Protein AF-A0AAW9BSS4-F1 (afdb_monomer)

Radius of gyration: 16.81 Å; Cα contacts (8 Å, |Δi|>4): 140; chains: 1; bounding box: 45×42×45 Å

pLDDT: mean 94.97, std 5.16, range [61.97, 98.69]

Secondary structure (DSSP, 8-state):
--SSPPPPHHHHHPPPP----HHHHHHHHHHHHHHHHHHHTT--SEEETTEEE-HHHHHHHHHHHHHHHHTTPBPTTSPBP-HHHHHHHHHHHHHHHHHHH-HHHHHHTTHHHHHHHHHHHHS-SS--S-THHHHGGG--

Structure (mmCIF, N/CA/C/O backbone):
data_AF-A0AAW9BSS4-F1
#
_entry.id   AF-A0AAW9BSS4-F1
#
loop_
_atom_site.group_PDB
_atom_site.id
_atom_site.type_symbol
_atom_site.label_atom_id
_atom_site.label_alt_id
_atom_site.label_comp_id
_atom_site.label_asym_id
_atom_site.label_entity_id
_atom_site.label_seq_id
_atom_site.pdbx_PDB_ins_code
_atom_site.Cartn_x
_atom_site.Cartn_y
_atom_site.Cartn_z
_atom_site.occupancy
_atom_site.B_iso_or_equiv
_atom_site.auth_seq_id
_atom_site.auth_comp_id
_atom_site.auth_asym_id
_atom_site.auth_atom_id
_atom_site.pdbx_PDB_model_num
ATOM 1 N N . ARG A 1 1 ? 31.415 5.994 -14.566 1.00 61.97 1 ARG A N 1
ATOM 2 C CA . ARG A 1 1 ? 30.460 6.829 -15.336 1.00 61.97 1 ARG A CA 1
ATOM 3 C C . ARG A 1 1 ? 30.788 6.886 -16.825 1.00 61.97 1 ARG A C 1
ATOM 5 O O . ARG A 1 1 ? 29.878 6.642 -17.591 1.00 61.97 1 ARG A O 1
ATOM 12 N N . SER A 1 2 ? 32.011 7.203 -17.277 1.00 74.69 2 SER A N 1
ATOM 13 C CA . SER A 1 2 ? 32.361 7.135 -18.718 1.00 74.69 2 SER A CA 1
ATOM 14 C C . SER A 1 2 ? 32.861 5.762 -19.190 1.00 74.69 2 SER A C 1
ATOM 16 O O . SER A 1 2 ? 33.030 5.566 -20.387 1.00 74.69 2 SER A O 1
ATOM 18 N N . GLU A 1 3 ? 33.116 4.835 -18.264 1.00 88.75 3 GLU A N 1
ATOM 19 C CA . GLU A 1 3 ? 33.569 3.462 -18.546 1.00 88.75 3 GLU A CA 1
ATOM 20 C C . GLU A 1 3 ? 3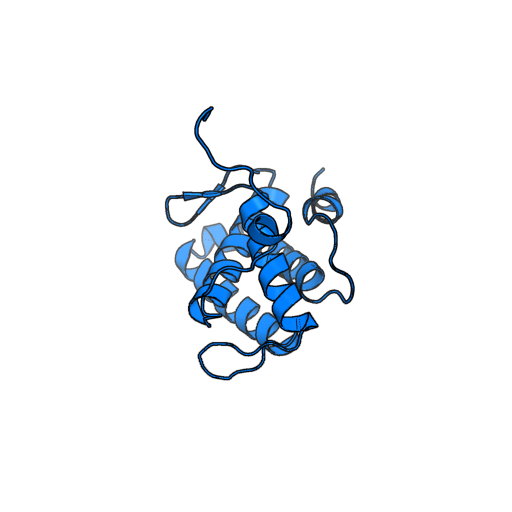2.456 2.418 -18.361 1.00 88.75 3 GLU A C 1
ATOM 22 O O . GLU A 1 3 ? 32.693 1.223 -18.521 1.00 88.75 3 GLU A O 1
ATOM 27 N N . ASP A 1 4 ? 31.245 2.854 -18.011 1.00 90.69 4 ASP A N 1
ATOM 28 C CA . ASP A 1 4 ? 30.123 1.954 -17.773 1.00 90.69 4 ASP A CA 1
ATOM 29 C C . ASP A 1 4 ? 29.644 1.421 -19.138 1.00 90.69 4 ASP A C 1
ATOM 31 O O . ASP A 1 4 ? 29.545 2.176 -20.112 1.00 90.69 4 ASP A O 1
ATOM 35 N N . ALA A 1 5 ? 29.362 0.118 -19.225 1.00 92.62 5 ALA A N 1
ATOM 36 C CA . ALA A 1 5 ? 28.788 -0.464 -20.435 1.00 92.62 5 ALA A CA 1
ATOM 37 C C . ALA A 1 5 ? 27.423 0.191 -20.748 1.00 92.62 5 ALA A C 1
ATOM 39 O O . ALA A 1 5 ? 26.730 0.625 -19.822 1.00 92.62 5 ALA A O 1
ATOM 40 N N . PRO A 1 6 ? 27.013 0.286 -22.029 1.00 94.38 6 PRO A N 1
ATOM 41 C CA . PRO A 1 6 ? 25.703 0.823 -22.375 1.00 94.38 6 PRO A CA 1
ATOM 42 C C . PRO A 1 6 ? 24.589 0.016 -21.704 1.00 94.38 6 PRO A C 1
ATOM 44 O O . PRO A 1 6 ? 24.492 -1.186 -21.924 1.00 94.38 6 PRO A O 1
ATOM 47 N N . ILE A 1 7 ? 23.742 0.691 -20.928 1.00 96.00 7 ILE A N 1
ATOM 48 C CA . ILE A 1 7 ? 22.566 0.083 -20.301 1.00 96.00 7 ILE A CA 1
ATOM 49 C C . ILE A 1 7 ? 21.471 -0.083 -21.357 1.00 96.00 7 ILE A C 1
ATOM 51 O O . ILE A 1 7 ? 21.127 0.860 -22.077 1.00 96.00 7 ILE A O 1
ATOM 55 N N . THR A 1 8 ? 20.916 -1.284 -21.447 1.00 97.06 8 THR A N 1
ATOM 56 C CA . THR A 1 8 ? 19.876 -1.664 -22.401 1.00 97.06 8 THR A CA 1
ATOM 57 C C . THR A 1 8 ? 18.480 -1.582 -21.786 1.00 97.06 8 THR A C 1
ATOM 59 O O . THR A 1 8 ? 18.291 -1.669 -20.576 1.00 97.06 8 THR A O 1
ATOM 62 N N . ALA A 1 9 ? 17.456 -1.465 -22.636 1.00 98.00 9 ALA A N 1
ATOM 63 C CA . ALA A 1 9 ? 16.067 -1.523 -22.180 1.00 98.00 9 ALA A CA 1
ATOM 64 C C . ALA A 1 9 ? 15.714 -2.874 -21.531 1.00 98.00 9 ALA A C 1
ATOM 66 O O . ALA A 1 9 ? 14.861 -2.912 -20.653 1.00 98.00 9 ALA A O 1
ATOM 67 N N . ALA A 1 10 ? 16.363 -3.966 -21.949 1.00 97.69 10 ALA A N 1
ATOM 68 C CA . ALA A 1 10 ? 16.147 -5.285 -21.363 1.00 97.69 10 ALA A CA 1
ATOM 69 C C . ALA A 1 10 ? 16.603 -5.321 -19.897 1.00 97.69 10 ALA A C 1
ATOM 71 O O . ALA A 1 10 ? 15.830 -5.739 -19.046 1.00 97.69 10 ALA A O 1
ATOM 72 N N . GLU A 1 11 ? 17.794 -4.791 -19.603 1.00 96.75 11 GLU A N 1
ATOM 73 C CA . GLU A 1 11 ? 18.321 -4.704 -18.232 1.00 96.75 11 GLU A CA 1
ATOM 74 C C . GLU A 1 11 ? 17.458 -3.801 -17.337 1.00 96.75 11 GLU A C 1
ATOM 76 O O . GLU A 1 11 ? 17.285 -4.081 -16.158 1.00 96.75 11 GLU A O 1
ATOM 81 N N . LEU A 1 12 ? 16.874 -2.730 -17.889 1.00 97.50 12 LEU A N 1
ATOM 82 C CA . LEU A 1 12 ? 15.989 -1.828 -17.136 1.00 97.50 12 LEU A CA 1
ATOM 83 C C . LEU A 1 12 ? 14.598 -2.416 -16.848 1.00 97.50 12 LEU A C 1
ATOM 85 O O . LEU A 1 12 ? 13.912 -1.925 -15.954 1.00 97.50 12 LEU A O 1
ATOM 89 N N . LEU A 1 13 ? 14.155 -3.405 -17.631 1.00 97.94 13 LEU A N 1
ATOM 90 C CA . LEU A 1 13 ? 12.829 -4.027 -17.521 1.00 97.94 13 LEU A CA 1
ATOM 91 C C . LEU A 1 13 ? 12.864 -5.404 -16.849 1.00 97.94 13 LEU A C 1
ATOM 93 O O . LEU A 1 13 ? 11.804 -5.989 -16.616 1.00 97.94 13 LEU A O 1
ATOM 97 N N . GLU A 1 14 ? 14.052 -5.934 -16.568 1.00 97.56 14 GLU A N 1
ATOM 98 C CA . GLU A 1 14 ? 14.216 -7.207 -15.880 1.00 97.56 14 GLU A CA 1
ATOM 99 C C . GLU A 1 14 ? 13.722 -7.079 -14.426 1.00 97.56 14 GLU A C 1
ATOM 101 O O . GLU A 1 14 ? 14.251 -6.263 -13.665 1.00 97.56 14 GLU A O 1
ATOM 106 N N . PRO A 1 15 ? 12.680 -7.831 -14.017 1.00 96.81 15 PRO A N 1
ATOM 107 C CA . PRO A 1 15 ? 12.241 -7.824 -12.630 1.00 96.81 15 PRO A CA 1
ATOM 108 C C . PRO A 1 15 ? 13.307 -8.486 -11.755 1.00 96.81 15 PRO A C 1
ATOM 110 O O . PRO A 1 15 ? 13.880 -9.505 -12.134 1.00 96.81 15 PRO A O 1
ATOM 113 N N . CYS A 1 16 ? 13.547 -7.941 -10.565 1.00 97.06 16 CYS A N 1
ATOM 114 C CA . CYS A 1 16 ? 14.431 -8.584 -9.602 1.00 97.06 16 CYS A CA 1
ATOM 115 C C . CYS A 1 16 ? 13.821 -9.880 -9.045 1.00 97.06 16 CYS A C 1
ATOM 117 O O . CYS A 1 16 ? 12.598 -10.031 -8.950 1.00 97.06 16 CYS A O 1
ATOM 119 N N . ASP A 1 17 ? 14.692 -10.799 -8.627 1.00 96.62 17 ASP A N 1
ATOM 120 C CA . ASP A 1 17 ? 14.291 -11.964 -7.845 1.00 96.62 17 ASP A CA 1
ATOM 121 C C . ASP A 1 17 ? 13.824 -11.545 -6.442 1.00 96.62 17 ASP A C 1
ATOM 123 O O . ASP A 1 17 ? 14.348 -10.605 -5.841 1.00 96.62 17 ASP A O 1
ATOM 127 N N . GLY A 1 18 ? 12.848 -12.271 -5.895 1.00 95.31 18 GLY A N 1
ATOM 128 C CA . GLY A 1 18 ? 12.325 -12.025 -4.556 1.00 95.31 18 GLY A CA 1
ATOM 129 C C . GLY A 1 18 ? 11.014 -12.751 -4.279 1.00 95.31 18 GLY A C 1
ATOM 130 O O . GLY A 1 18 ? 10.357 -13.279 -5.182 1.00 95.31 18 GLY A O 1
ATOM 131 N N . GLU A 1 19 ? 10.625 -12.764 -3.007 1.00 96.38 19 GLU A N 1
ATOM 132 C CA . GLU A 1 19 ? 9.402 -13.411 -2.535 1.00 96.38 19 GLU A CA 1
ATOM 133 C C . GLU A 1 19 ? 8.316 -12.381 -2.209 1.00 96.38 19 GLU A C 1
ATOM 135 O O . GLU A 1 19 ? 8.588 -11.241 -1.834 1.00 96.38 19 GLU A O 1
ATOM 140 N N . ARG A 1 20 ? 7.056 -12.797 -2.352 1.00 98.06 20 ARG A N 1
ATOM 141 C CA . ARG A 1 20 ? 5.891 -12.030 -1.899 1.00 98.06 20 ARG A CA 1
ATOM 142 C C . ARG A 1 20 ? 5.490 -12.583 -0.541 1.00 98.06 20 ARG A C 1
ATOM 144 O O . ARG A 1 20 ? 4.819 -13.605 -0.503 1.00 98.06 20 ARG A O 1
ATOM 151 N N . THR A 1 21 ? 5.932 -11.967 0.548 1.00 98.50 21 THR A N 1
ATOM 152 C CA . THR A 1 21 ? 5.673 -12.497 1.893 1.00 98.50 21 THR A CA 1
ATOM 153 C C . THR A 1 21 ? 4.421 -11.888 2.517 1.00 98.50 21 THR A C 1
ATOM 155 O O . THR A 1 21 ? 4.084 -10.729 2.253 1.00 98.50 21 THR A O 1
ATOM 158 N N . GLU A 1 22 ? 3.734 -12.651 3.372 1.00 98.38 22 GLU A N 1
ATOM 159 C CA . GLU A 1 22 ? 2.640 -12.109 4.196 1.00 98.38 22 GLU A CA 1
ATOM 160 C C . GLU A 1 22 ? 3.124 -10.944 5.073 1.00 98.38 22 GLU A C 1
ATOM 162 O O . GLU A 1 22 ? 2.473 -9.902 5.147 1.00 98.38 22 GLU A O 1
ATOM 167 N N . GLU A 1 23 ? 4.301 -11.086 5.685 1.00 98.19 23 GLU A N 1
ATOM 168 C CA . GLU A 1 23 ? 4.906 -10.043 6.517 1.00 98.19 23 GLU A CA 1
ATOM 169 C C . GLU A 1 23 ? 5.121 -8.741 5.733 1.00 98.19 23 GLU A C 1
ATOM 171 O O . GLU A 1 23 ? 4.761 -7.664 6.213 1.00 98.19 23 GLU A O 1
ATOM 176 N N . GLY A 1 24 ? 5.638 -8.835 4.503 1.00 98.12 24 GLY A N 1
ATOM 177 C CA . GLY A 1 24 ? 5.831 -7.681 3.626 1.00 98.12 24 GLY A CA 1
ATOM 178 C C . GLY A 1 24 ? 4.509 -7.024 3.233 1.00 98.12 24 GLY A C 1
ATOM 179 O O . GLY A 1 24 ? 4.406 -5.798 3.219 1.00 98.12 24 GLY A O 1
ATOM 180 N N . MET A 1 25 ? 3.466 -7.822 2.980 1.00 98.44 25 MET A N 1
ATOM 181 C CA . MET A 1 25 ? 2.121 -7.304 2.715 1.00 98.44 25 MET A CA 1
ATOM 182 C C . MET A 1 25 ? 1.579 -6.506 3.904 1.00 98.44 25 MET A C 1
ATOM 184 O O . MET A 1 25 ? 1.122 -5.378 3.733 1.00 98.44 25 MET A O 1
ATOM 188 N N . ARG A 1 26 ? 1.655 -7.072 5.111 1.00 98.62 26 ARG A N 1
ATOM 189 C CA . ARG A 1 26 ? 1.191 -6.428 6.348 1.00 98.62 26 ARG A CA 1
ATOM 190 C C . ARG A 1 26 ? 1.987 -5.166 6.666 1.00 98.62 26 ARG A C 1
ATOM 192 O O . ARG A 1 26 ? 1.408 -4.149 7.035 1.00 98.62 26 ARG A O 1
ATOM 199 N N . HIS A 1 27 ? 3.302 -5.195 6.458 1.00 98.06 27 HIS A N 1
ATOM 200 C CA . HIS A 1 27 ? 4.149 -4.015 6.609 1.00 98.06 27 HIS A CA 1
ATOM 201 C C . HIS A 1 27 ? 3.731 -2.883 5.658 1.00 98.06 27 HIS A C 1
ATOM 203 O O . HIS A 1 27 ? 3.506 -1.762 6.114 1.00 98.06 27 HIS A O 1
ATOM 209 N N . ASN A 1 28 ? 3.533 -3.187 4.370 1.00 98.19 28 ASN A N 1
ATOM 210 C CA . ASN A 1 28 ? 3.032 -2.221 3.387 1.00 98.19 28 ASN A CA 1
ATOM 211 C C . ASN A 1 28 ? 1.686 -1.618 3.812 1.00 98.19 28 ASN A C 1
ATOM 213 O O . ASN A 1 28 ? 1.465 -0.420 3.637 1.00 98.19 28 ASN A O 1
ATOM 217 N N . ILE A 1 29 ? 0.797 -2.428 4.397 1.00 98.62 29 ILE A N 1
ATOM 218 C CA . ILE A 1 29 ? -0.482 -1.956 4.937 1.00 98.62 29 ILE A CA 1
ATOM 219 C C . ILE A 1 29 ? -0.265 -0.947 6.067 1.00 98.62 29 ILE A C 1
ATOM 221 O O . ILE A 1 29 ? -0.785 0.165 5.986 1.00 98.62 29 ILE A O 1
ATOM 225 N N . ARG A 1 30 ? 0.524 -1.289 7.093 1.00 98.19 30 ARG A N 1
ATOM 226 C CA . ARG A 1 30 ? 0.753 -0.397 8.244 1.00 98.19 30 ARG A CA 1
ATOM 227 C C . ARG A 1 30 ? 1.412 0.921 7.854 1.00 98.19 30 ARG A C 1
ATOM 229 O O . ARG A 1 30 ? 1.022 1.969 8.369 1.00 98.19 30 ARG A O 1
ATOM 236 N N . VAL A 1 31 ? 2.401 0.875 6.960 1.00 97.38 31 VAL A N 1
ATOM 237 C CA . VAL A 1 31 ? 3.120 2.071 6.502 1.00 97.38 31 VAL A CA 1
ATOM 238 C C . VAL A 1 31 ? 2.203 2.967 5.675 1.00 97.38 31 VAL A C 1
ATOM 240 O O . VAL A 1 31 ? 2.092 4.157 5.965 1.00 97.38 31 VAL A O 1
ATOM 243 N N . ALA A 1 32 ? 1.492 2.410 4.690 1.00 97.62 32 ALA A N 1
ATOM 244 C CA . ALA A 1 32 ? 0.584 3.198 3.863 1.00 97.62 32 ALA A CA 1
ATOM 245 C C . ALA A 1 32 ? -0.584 3.777 4.674 1.00 97.62 32 ALA A C 1
ATOM 247 O O . ALA A 1 32 ? -0.935 4.934 4.465 1.00 97.62 32 ALA A O 1
ATOM 248 N N . LEU A 1 33 ? -1.149 3.022 5.623 1.00 98.06 33 LEU A N 1
ATOM 249 C CA . LEU A 1 33 ? -2.221 3.498 6.502 1.00 98.06 33 LEU A CA 1
ATOM 250 C C . LEU A 1 33 ? -1.783 4.721 7.320 1.00 98.06 33 LEU A C 1
ATOM 252 O O . LEU A 1 33 ? -2.463 5.747 7.303 1.00 98.06 33 LEU A O 1
ATOM 256 N N . GLN A 1 34 ? -0.640 4.628 8.005 1.00 97.50 34 GLN A N 1
ATOM 257 C CA . GLN A 1 34 ? -0.099 5.732 8.805 1.00 97.50 34 GLN A CA 1
ATOM 258 C C . GLN A 1 34 ? 0.290 6.930 7.935 1.00 97.50 34 GLN A C 1
ATOM 260 O O . GLN A 1 34 ? 0.040 8.073 8.317 1.00 97.50 34 GLN A O 1
ATOM 265 N N . TYR A 1 35 ? 0.860 6.684 6.752 1.00 97.31 35 TYR A N 1
ATOM 266 C CA . TYR A 1 35 ? 1.201 7.757 5.826 1.00 97.31 35 TYR A CA 1
ATOM 267 C C . TYR A 1 35 ? -0.045 8.491 5.322 1.00 97.31 35 TYR A C 1
ATOM 269 O O . TYR A 1 35 ? -0.093 9.718 5.368 1.00 97.31 35 TYR A O 1
ATOM 277 N N . ILE A 1 36 ? -1.062 7.754 4.861 1.00 96.69 36 ILE A N 1
ATOM 278 C CA . ILE A 1 36 ? -2.305 8.339 4.348 1.00 96.69 36 ILE A CA 1
ATOM 279 C C . ILE A 1 36 ? -2.989 9.155 5.444 1.00 96.69 36 ILE A C 1
ATOM 281 O O . ILE A 1 36 ? -3.417 10.269 5.162 1.00 96.69 36 ILE A O 1
ATOM 285 N N . GLU A 1 37 ? -3.050 8.648 6.679 1.00 97.06 37 GLU A N 1
ATOM 286 C CA . GLU A 1 37 ? -3.642 9.364 7.816 1.00 97.06 37 GLU A CA 1
ATOM 287 C C . GLU A 1 37 ? -2.953 10.704 8.087 1.00 97.06 37 GLU A C 1
ATOM 289 O O . GLU A 1 37 ? -3.620 11.735 8.222 1.00 97.06 37 GLU A O 1
ATOM 294 N N . ALA A 1 38 ? -1.622 10.711 8.113 1.00 95.12 38 ALA A N 1
ATOM 295 C CA . ALA A 1 38 ? -0.860 11.932 8.314 1.00 95.12 38 ALA A CA 1
ATOM 296 C C . ALA A 1 38 ? -1.025 12.893 7.127 1.00 95.12 38 ALA A C 1
ATOM 298 O O . ALA A 1 38 ? -1.197 14.097 7.332 1.00 95.12 38 ALA A O 1
ATOM 299 N N . TRP A 1 39 ? -1.049 12.364 5.899 1.00 95.00 39 TRP A N 1
ATOM 300 C CA . TRP A 1 39 ? -1.197 13.152 4.679 1.00 95.00 39 TRP A CA 1
ATOM 301 C C . TRP A 1 39 ? -2.552 13.858 4.621 1.00 95.00 39 TRP A C 1
ATOM 303 O O . TRP A 1 39 ? -2.583 15.072 4.434 1.00 95.00 39 TRP A O 1
ATOM 313 N N . ILE A 1 40 ? -3.662 13.147 4.867 1.00 94.69 40 ILE A N 1
ATOM 314 C CA . ILE A 1 40 ? -5.003 13.762 4.923 1.00 94.69 40 ILE A CA 1
ATOM 315 C C . ILE A 1 40 ? -5.157 14.686 6.138 1.00 94.69 40 ILE A C 1
ATOM 317 O O . ILE A 1 40 ? -6.045 15.529 6.168 1.00 94.69 40 ILE A O 1
ATOM 321 N N . SER A 1 41 ? -4.278 14.581 7.133 1.00 93.25 41 SER A N 1
ATOM 322 C CA . SER A 1 41 ? -4.183 15.527 8.252 1.00 93.25 41 SER A CA 1
ATOM 323 C C . SER A 1 41 ? -3.266 16.726 7.954 1.00 93.25 41 SER A C 1
ATOM 325 O O . SER A 1 41 ? -2.982 17.524 8.846 1.00 93.25 41 SER A O 1
ATOM 327 N N . GLY A 1 42 ? -2.789 16.867 6.712 1.00 92.31 42 GLY A N 1
ATOM 328 C CA . GLY A 1 42 ? -1.975 17.993 6.251 1.00 92.31 42 GLY A CA 1
ATOM 329 C C . GLY A 1 42 ? -0.462 17.827 6.435 1.00 92.31 42 GLY A C 1
ATOM 330 O O . GLY A 1 42 ? 0.276 18.789 6.218 1.00 92.31 42 GLY A O 1
ATOM 331 N N . ASN A 1 43 ? 0.029 16.640 6.811 1.00 90.19 43 ASN A N 1
ATOM 332 C CA . ASN A 1 43 ? 1.460 16.360 6.940 1.00 90.19 43 ASN A CA 1
ATOM 333 C C . ASN A 1 43 ? 1.944 15.304 5.932 1.00 90.19 43 ASN A C 1
ATOM 335 O O . ASN A 1 43 ? 1.694 14.115 6.092 1.00 90.19 43 ASN A O 1
ATOM 339 N N . GLY A 1 44 ? 2.711 15.731 4.926 1.00 88.12 44 GLY A N 1
ATOM 340 C CA . GLY A 1 44 ? 3.269 14.840 3.901 1.00 88.12 44 GLY A CA 1
ATOM 341 C C . GLY A 1 44 ? 4.645 14.236 4.211 1.00 88.12 44 GLY A C 1
ATOM 342 O O . GLY A 1 44 ? 5.151 13.492 3.373 1.00 88.12 44 GLY A O 1
ATOM 343 N N . CYS A 1 45 ? 5.254 14.569 5.355 1.00 86.75 45 CYS A N 1
ATOM 344 C CA . CYS A 1 45 ? 6.587 14.116 5.768 1.00 86.75 45 CYS A CA 1
ATOM 345 C C . CYS A 1 45 ? 6.471 13.424 7.132 1.00 86.75 45 CYS A C 1
ATOM 347 O O . CYS A 1 45 ? 6.298 14.083 8.166 1.00 86.75 45 CYS A O 1
ATOM 349 N N . VAL A 1 46 ? 6.466 12.090 7.128 1.00 87.31 46 VAL A N 1
ATOM 350 C CA . VAL A 1 46 ? 5.930 11.308 8.249 1.00 87.31 46 VAL A CA 1
ATOM 351 C C . VAL A 1 46 ? 6.990 10.342 8.775 1.00 87.31 46 VAL A C 1
ATOM 353 O O . VAL A 1 46 ? 7.421 9.459 8.036 1.00 87.31 46 VAL A O 1
ATOM 356 N N . PRO A 1 47 ? 7.421 10.462 10.044 1.00 90.69 47 PRO A N 1
ATOM 357 C CA . PRO A 1 47 ? 8.306 9.476 10.640 1.00 90.69 47 PRO A CA 1
ATOM 358 C C . PRO A 1 47 ? 7.519 8.198 10.965 1.00 90.69 47 PRO A C 1
ATOM 360 O O . PRO A 1 47 ? 6.683 8.204 11.868 1.00 90.69 47 PRO A O 1
ATOM 363 N N . ILE A 1 48 ? 7.798 7.102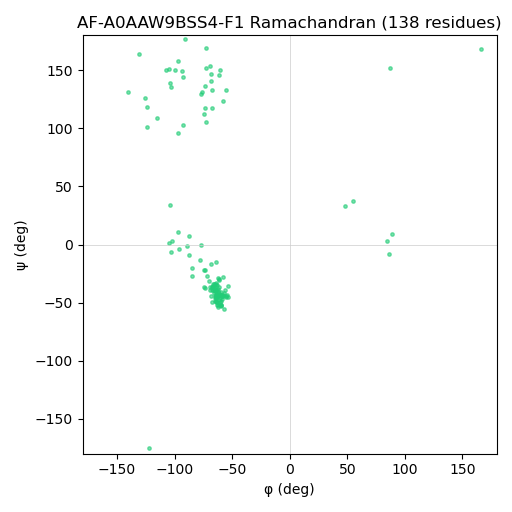 10.260 1.00 90.44 48 ILE A N 1
ATOM 364 C CA . ILE A 1 48 ? 7.163 5.791 10.465 1.00 90.44 48 ILE A CA 1
ATOM 365 C C . ILE A 1 48 ? 8.270 4.755 10.671 1.00 90.44 48 ILE A C 1
ATOM 367 O O . ILE A 1 48 ? 9.212 4.675 9.890 1.00 90.44 48 ILE A O 1
ATOM 371 N N . TYR A 1 49 ? 8.209 4.002 11.774 1.00 92.56 49 TYR A N 1
ATOM 372 C CA . TYR A 1 49 ? 9.206 2.981 12.147 1.00 92.56 49 TYR A CA 1
ATOM 373 C C . TYR A 1 49 ? 10.681 3.436 12.068 1.00 92.56 49 TYR A C 1
ATOM 375 O O . TYR A 1 49 ? 11.581 2.644 11.798 1.00 92.56 49 TYR A O 1
ATOM 383 N N . GLY A 1 50 ? 10.945 4.717 12.347 1.00 87.50 50 GLY A N 1
ATOM 384 C CA . GLY A 1 50 ? 12.294 5.295 12.334 1.00 87.50 50 GLY A CA 1
ATOM 385 C C . GLY A 1 50 ? 12.790 5.758 10.959 1.00 87.50 50 GLY A C 1
ATOM 386 O O . GLY A 1 50 ? 13.920 6.240 10.870 1.00 87.50 50 GLY A O 1
ATOM 387 N N . LEU A 1 51 ? 11.961 5.662 9.917 1.00 88.88 51 LEU A N 1
ATOM 388 C CA . LEU A 1 51 ? 12.221 6.180 8.575 1.00 88.88 51 LEU A CA 1
ATOM 389 C C . LEU A 1 51 ? 11.358 7.413 8.299 1.00 88.88 51 LEU A C 1
ATOM 391 O O . LEU A 1 51 ? 10.276 7.563 8.861 1.00 88.88 51 LEU A O 1
ATOM 395 N N . MET A 1 52 ? 11.862 8.319 7.461 1.00 92.31 52 MET A N 1
ATOM 396 C CA . MET A 1 52 ? 11.102 9.484 7.013 1.00 92.31 52 MET A CA 1
ATOM 397 C C . MET A 1 52 ? 10.406 9.138 5.705 1.00 92.31 52 MET A C 1
ATOM 399 O O . MET A 1 52 ? 11.052 9.105 4.660 1.00 92.31 52 MET A O 1
ATOM 403 N N . GLU A 1 53 ? 9.109 8.872 5.790 1.00 90.69 53 GLU A N 1
ATOM 404 C CA . GLU A 1 53 ? 8.313 8.424 4.657 1.00 90.69 53 GLU A CA 1
ATOM 405 C C . GLU A 1 53 ? 7.647 9.595 3.933 1.00 90.69 53 GLU A C 1
ATOM 407 O O . GLU A 1 53 ? 7.206 10.578 4.546 1.00 90.69 53 GLU A O 1
ATOM 412 N N . ASP A 1 54 ? 7.558 9.458 2.611 1.00 92.94 54 ASP A N 1
ATOM 413 C CA . ASP A 1 54 ? 6.841 10.355 1.713 1.00 92.94 54 ASP A CA 1
ATOM 414 C C . ASP A 1 54 ? 5.763 9.594 0.917 1.00 92.94 54 ASP A C 1
ATOM 416 O O . ASP A 1 54 ? 5.495 8.407 1.134 1.00 92.94 54 ASP A O 1
ATOM 420 N N . ALA A 1 55 ? 5.108 10.292 -0.014 1.00 90.69 55 ALA A N 1
ATOM 421 C CA . ALA A 1 55 ? 3.997 9.727 -0.769 1.00 90.69 55 ALA A CA 1
ATOM 422 C C . ALA A 1 55 ? 4.421 8.519 -1.604 1.00 90.69 55 ALA A C 1
ATOM 424 O O . ALA A 1 55 ? 3.617 7.608 -1.788 1.00 90.69 55 ALA A O 1
ATOM 425 N N . ALA A 1 56 ? 5.669 8.472 -2.075 1.00 92.88 56 ALA A N 1
ATOM 426 C CA . ALA A 1 56 ? 6.149 7.376 -2.900 1.00 92.88 56 ALA A CA 1
ATOM 427 C C . ALA A 1 56 ? 6.142 6.047 -2.131 1.00 92.88 56 ALA A C 1
ATOM 429 O O . ALA A 1 56 ? 5.828 5.014 -2.726 1.00 92.88 56 ALA A O 1
ATOM 430 N N . THR A 1 57 ? 6.391 6.066 -0.817 1.00 94.12 57 THR A N 1
ATOM 431 C CA . THR A 1 57 ? 6.314 4.867 0.032 1.00 94.12 57 THR A CA 1
ATOM 432 C C . THR A 1 57 ? 4.890 4.313 0.099 1.00 94.12 57 THR A C 1
ATOM 434 O O . THR A 1 57 ? 4.671 3.107 -0.062 1.00 94.12 57 THR A O 1
ATOM 437 N N . ALA A 1 58 ? 3.891 5.177 0.280 1.00 94.88 58 ALA A N 1
ATOM 438 C CA . ALA A 1 58 ? 2.493 4.754 0.265 1.00 94.88 58 ALA A CA 1
ATOM 439 C C . ALA A 1 58 ? 2.047 4.294 -1.136 1.00 94.88 58 ALA A C 1
ATOM 441 O O . ALA A 1 58 ? 1.309 3.312 -1.257 1.00 94.88 58 ALA A O 1
ATOM 442 N N . GLU A 1 59 ? 2.539 4.941 -2.198 1.00 97.25 59 GLU A N 1
ATOM 443 C CA . GLU A 1 59 ? 2.254 4.553 -3.583 1.00 97.25 59 GLU A CA 1
ATOM 444 C C . GLU A 1 59 ? 2.786 3.159 -3.917 1.00 97.25 59 GLU A C 1
ATOM 446 O O . GLU A 1 59 ? 2.033 2.331 -4.432 1.00 97.25 59 GLU A O 1
ATOM 451 N N . ILE A 1 60 ? 4.051 2.855 -3.603 1.00 97.12 60 ILE A N 1
ATOM 452 C CA . ILE A 1 60 ? 4.600 1.523 -3.888 1.00 97.12 60 ILE A CA 1
ATOM 453 C C . ILE A 1 60 ? 3.910 0.446 -3.045 1.00 97.12 60 ILE A C 1
ATOM 455 O O . ILE A 1 60 ? 3.604 -0.633 -3.557 1.00 97.12 60 ILE A O 1
ATOM 459 N N . SER A 1 61 ? 3.578 0.765 -1.791 1.00 97.25 61 SER A N 1
ATOM 460 C CA . SER A 1 61 ? 2.876 -0.137 -0.877 1.00 97.25 61 SER A CA 1
ATOM 461 C C . SER A 1 61 ? 1.512 -0.557 -1.431 1.00 97.25 61 SER A C 1
ATOM 463 O O . SER A 1 61 ? 1.236 -1.753 -1.558 1.00 97.25 61 SER A O 1
ATOM 465 N N . ARG A 1 62 ? 0.670 0.407 -1.834 1.00 97.00 62 ARG A N 1
ATOM 466 C CA . ARG A 1 62 ? -0.668 0.115 -2.378 1.00 97.00 62 ARG A CA 1
ATOM 467 C C . ARG A 1 62 ? -0.626 -0.462 -3.797 1.00 97.00 62 ARG A C 1
ATOM 469 O O . ARG A 1 62 ? -1.395 -1.370 -4.105 1.00 97.00 62 ARG A O 1
ATOM 476 N N . ALA A 1 63 ? 0.285 0.006 -4.655 1.00 97.62 63 ALA A N 1
ATOM 477 C CA . ALA A 1 63 ? 0.399 -0.475 -6.033 1.00 97.62 63 ALA A CA 1
ATOM 478 C C . ALA A 1 63 ? 0.914 -1.922 -6.111 1.00 97.62 63 ALA A C 1
ATOM 480 O O . ALA A 1 63 ? 0.432 -2.694 -6.941 1.00 97.62 63 ALA A O 1
ATOM 481 N N . SER A 1 64 ? 1.844 -2.312 -5.231 1.00 98.00 64 SER A N 1
ATOM 482 C CA . SER A 1 64 ? 2.340 -3.692 -5.149 1.00 98.00 64 SER A CA 1
ATOM 483 C C . SER A 1 64 ? 1.215 -4.669 -4.789 1.00 98.00 64 SER A C 1
ATOM 485 O O . SER A 1 64 ? 0.996 -5.659 -5.490 1.00 98.00 64 SER A O 1
ATOM 487 N N . ILE A 1 65 ? 0.418 -4.341 -3.764 1.00 98.31 65 ILE A N 1
ATOM 488 C CA . ILE A 1 65 ? -0.729 -5.163 -3.354 1.00 98.31 65 ILE A CA 1
ATOM 489 C C . ILE A 1 65 ? -1.781 -5.229 -4.470 1.00 98.31 65 ILE A C 1
ATOM 491 O O . ILE A 1 65 ? -2.253 -6.318 -4.802 1.00 98.31 65 ILE A O 1
ATOM 495 N N . TRP A 1 66 ? -2.107 -4.090 -5.094 1.00 98.56 66 TRP A N 1
ATOM 496 C CA . TRP A 1 66 ? -3.023 -4.040 -6.237 1.00 98.56 66 TRP A CA 1
ATOM 497 C C . TRP A 1 66 ? -2.562 -4.967 -7.373 1.00 98.56 66 TRP A C 1
ATOM 499 O O . TRP A 1 66 ? -3.355 -5.747 -7.902 1.00 98.56 66 TRP A O 1
ATOM 509 N N . GLN A 1 67 ? -1.266 -4.953 -7.708 1.00 98.38 67 GLN A N 1
ATOM 510 C CA . GLN A 1 67 ? -0.699 -5.814 -8.747 1.00 98.38 67 GLN A CA 1
ATOM 511 C C . GLN A 1 67 ? -0.848 -7.302 -8.392 1.00 98.38 67 GLN A C 1
ATOM 513 O O . GLN A 1 67 ? -1.159 -8.121 -9.263 1.00 98.38 67 GLN A O 1
ATOM 518 N N . TRP A 1 68 ? -0.643 -7.673 -7.125 1.00 98.44 68 TRP A N 1
ATOM 519 C CA . TRP A 1 68 ? -0.797 -9.059 -6.679 1.00 98.44 68 TRP A CA 1
ATOM 520 C C . TRP A 1 68 ? -2.244 -9.538 -6.775 1.00 98.44 68 TRP A C 1
ATOM 522 O O . TRP A 1 68 ? -2.464 -10.651 -7.255 1.00 98.44 68 TRP A O 1
ATOM 532 N N . ILE A 1 69 ? -3.209 -8.690 -6.401 1.00 98.31 69 ILE A N 1
ATOM 533 C CA . ILE A 1 69 ? -4.645 -8.956 -6.576 1.00 98.31 69 ILE A CA 1
ATOM 534 C C . ILE A 1 69 ? -4.961 -9.137 -8.063 1.00 98.31 69 ILE A C 1
ATOM 536 O O . ILE A 1 69 ? -5.540 -10.151 -8.454 1.00 98.31 69 ILE A O 1
ATOM 540 N N . GLN A 1 70 ? -4.544 -8.187 -8.904 1.00 98.12 70 GLN A N 1
ATOM 541 C CA . GLN A 1 70 ? -4.918 -8.160 -10.317 1.00 98.12 70 GLN A CA 1
ATOM 542 C C . GLN A 1 70 ? -4.368 -9.349 -11.112 1.00 98.12 70 GLN A C 1
ATOM 544 O O . GLN A 1 70 ? -5.012 -9.856 -12.029 1.00 98.12 70 GLN A O 1
ATOM 549 N N . HIS A 1 71 ? -3.177 -9.825 -10.754 1.00 98.00 71 HIS A N 1
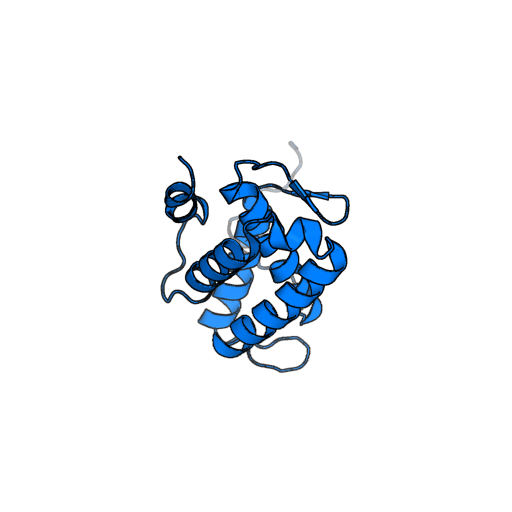ATOM 550 C CA . HIS A 1 71 ? -2.556 -10.983 -11.396 1.00 98.00 71 HIS A CA 1
ATOM 551 C C . HIS A 1 71 ? -2.770 -12.296 -10.632 1.00 98.00 71 HIS A C 1
ATOM 553 O O . HIS A 1 71 ? -2.118 -13.292 -10.957 1.00 98.00 71 HIS A O 1
ATOM 559 N N . GLY A 1 72 ? -3.652 -12.308 -9.623 1.00 97.12 72 GLY A N 1
ATOM 560 C CA . GLY A 1 72 ? -4.006 -13.496 -8.845 1.00 97.12 72 GLY A CA 1
ATOM 561 C C . GLY A 1 72 ? -2.799 -14.204 -8.229 1.00 97.12 72 GLY A C 1
ATOM 562 O O . GLY A 1 72 ? -2.750 -15.436 -8.234 1.00 97.12 72 GLY A O 1
ATOM 563 N N . LYS A 1 73 ? -1.800 -13.441 -7.767 1.00 98.12 73 LYS A N 1
ATOM 564 C CA . LYS A 1 73 ? -0.547 -13.968 -7.215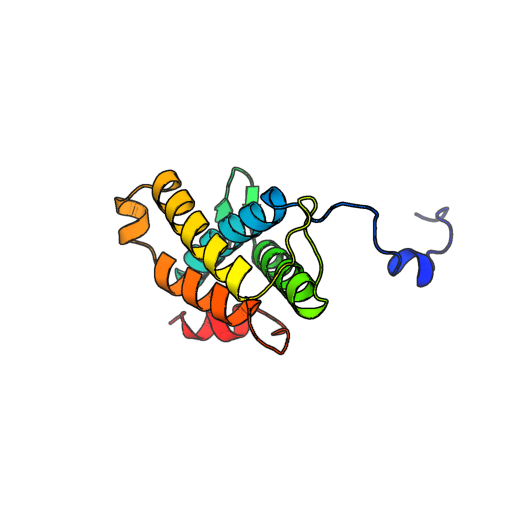 1.00 98.12 73 LYS A CA 1
ATOM 565 C C . LYS A 1 73 ? -0.759 -14.582 -5.835 1.00 98.12 73 LYS A C 1
ATOM 567 O O . LYS A 1 73 ? -1.622 -14.144 -5.083 1.00 98.12 73 LYS A O 1
ATOM 572 N N . SER A 1 74 ? 0.081 -15.553 -5.491 1.00 98.31 74 SER A N 1
ATOM 573 C CA . SER A 1 74 ? 0.157 -16.099 -4.135 1.00 98.31 74 SER A CA 1
ATOM 574 C C . SER A 1 74 ? 1.326 -15.511 -3.355 1.00 98.31 74 SER A C 1
ATOM 576 O O . SER A 1 74 ? 2.360 -15.151 -3.943 1.00 98.31 74 SER A O 1
ATOM 578 N N . LEU A 1 75 ? 1.129 -15.448 -2.042 1.00 98.25 75 LEU A N 1
ATOM 579 C CA . LEU A 1 75 ? 2.166 -15.212 -1.051 1.00 98.25 75 LEU A CA 1
ATOM 580 C C . LEU A 1 75 ? 3.055 -16.460 -0.890 1.00 98.25 75 LEU A C 1
ATOM 582 O O . LEU A 1 75 ? 2.735 -17.543 -1.390 1.00 98.25 75 LEU A O 1
ATOM 586 N N . ASP A 1 76 ? 4.167 -16.298 -0.186 1.00 97.19 76 ASP A N 1
ATOM 587 C CA . ASP A 1 76 ? 5.124 -17.332 0.225 1.00 97.19 76 ASP A CA 1
ATOM 588 C C . ASP A 1 76 ? 4.470 -18.502 0.974 1.00 97.19 76 ASP A C 1
ATOM 590 O O . ASP A 1 76 ? 4.822 -19.663 0.768 1.00 97.19 76 ASP A O 1
ATOM 594 N N . ASN A 1 77 ? 3.447 -18.211 1.775 1.00 95.50 77 ASN A N 1
ATOM 595 C CA . ASN A 1 77 ? 2.654 -19.198 2.505 1.00 95.50 77 ASN A CA 1
ATOM 596 C C . ASN A 1 77 ? 1.623 -19.953 1.624 1.00 95.50 77 ASN A C 1
ATOM 598 O O . ASN A 1 77 ? 0.893 -20.818 2.114 1.00 95.50 77 ASN A O 1
ATOM 602 N N . GLY A 1 78 ? 1.544 -19.635 0.326 1.00 96.81 78 GLY A N 1
ATOM 603 C CA . GLY A 1 78 ? 0.634 -20.247 -0.644 1.00 96.81 78 GLY A CA 1
ATOM 604 C C . GLY A 1 78 ? -0.761 -19.616 -0.727 1.00 96.81 78 GLY A C 1
ATOM 605 O O . GLY A 1 78 ? -1.515 -19.949 -1.647 1.00 96.81 78 GLY A O 1
ATOM 606 N N . GLN A 1 79 ? -1.119 -18.687 0.164 1.00 97.50 79 GLN A N 1
ATOM 607 C CA . GLN A 1 79 ? -2.399 -17.981 0.105 1.00 97.50 79 GLN A CA 1
ATOM 608 C C . GLN A 1 79 ? -2.456 -17.066 -1.118 1.00 97.50 79 GLN A C 1
ATOM 610 O O . GLN A 1 79 ? -1.527 -16.308 -1.398 1.00 97.50 79 GLN A O 1
ATOM 615 N N . GLN A 1 80 ? -3.561 -17.128 -1.859 1.00 98.31 80 GLN A N 1
ATOM 616 C CA . GLN A 1 80 ? -3.786 -16.238 -2.991 1.00 98.31 80 GLN A CA 1
ATOM 617 C C . GLN A 1 80 ? -4.186 -14.844 -2.502 1.00 98.31 80 GLN A C 1
ATOM 619 O O . GLN A 1 80 ? -5.116 -14.699 -1.707 1.00 98.31 80 GLN A O 1
ATOM 624 N N . VAL A 1 81 ? -3.528 -13.815 -3.030 1.00 98.50 81 VAL A N 1
ATOM 625 C CA . VAL A 1 81 ? -3.853 -12.421 -2.739 1.00 98.50 81 VAL A CA 1
ATOM 626 C C . VAL A 1 81 ? -5.148 -12.054 -3.459 1.00 98.50 81 VAL A C 1
ATOM 628 O O . VAL A 1 81 ? -5.235 -12.085 -4.685 1.00 98.50 81 VAL A O 1
ATOM 631 N N . THR A 1 82 ? -6.174 -11.716 -2.681 1.00 98.62 82 THR A N 1
ATOM 632 C CA . THR A 1 82 ? -7.503 -11.313 -3.162 1.00 98.62 82 THR A CA 1
ATOM 633 C C . THR A 1 82 ? -7.938 -10.023 -2.471 1.00 98.62 82 THR A C 1
ATOM 635 O O . THR A 1 82 ? -7.391 -9.673 -1.424 1.00 98.62 82 THR A O 1
ATOM 638 N N . LYS A 1 83 ? -8.955 -9.337 -3.016 1.00 98.50 83 LYS A N 1
ATOM 639 C CA . LYS A 1 83 ? -9.554 -8.150 -2.374 1.00 98.50 83 LYS A CA 1
ATOM 640 C C . LYS A 1 83 ? -9.996 -8.458 -0.933 1.00 98.50 83 LYS A C 1
ATOM 642 O O . LYS A 1 83 ? -9.640 -7.726 -0.022 1.00 98.50 83 LYS A O 1
ATOM 647 N N . ALA A 1 84 ? -10.657 -9.601 -0.725 1.00 98.50 84 ALA A N 1
ATOM 648 C CA . ALA A 1 84 ? -11.124 -10.037 0.592 1.00 98.50 84 ALA A CA 1
ATOM 649 C C . ALA A 1 84 ? -9.977 -10.339 1.574 1.00 98.50 84 ALA A C 1
ATOM 651 O O . ALA A 1 84 ? -10.066 -9.988 2.751 1.00 98.50 84 ALA A O 1
ATOM 652 N N . LEU A 1 85 ? -8.887 -10.964 1.103 1.00 98.44 85 LEU A N 1
ATOM 653 C CA . LEU A 1 85 ? -7.713 -11.207 1.949 1.00 98.44 85 LEU A CA 1
ATOM 654 C C . LEU A 1 85 ? -7.069 -9.884 2.375 1.00 98.44 85 LEU A C 1
ATOM 656 O O . LEU A 1 85 ? -6.770 -9.695 3.549 1.00 98.44 85 LEU A O 1
ATOM 660 N N . PHE A 1 86 ? -6.903 -8.957 1.431 1.00 98.62 86 PHE A N 1
ATOM 661 C CA . PHE A 1 86 ? -6.370 -7.633 1.722 1.00 98.62 86 PHE A CA 1
ATOM 662 C C . PHE A 1 86 ? -7.242 -6.857 2.719 1.00 98.62 86 PHE A C 1
ATOM 664 O O . PHE A 1 86 ? -6.704 -6.303 3.668 1.00 98.62 86 PHE A O 1
ATOM 671 N N . GLU A 1 87 ? -8.566 -6.841 2.54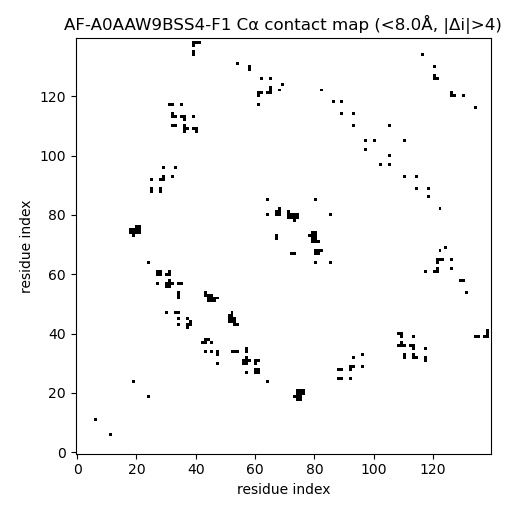9 1.00 98.50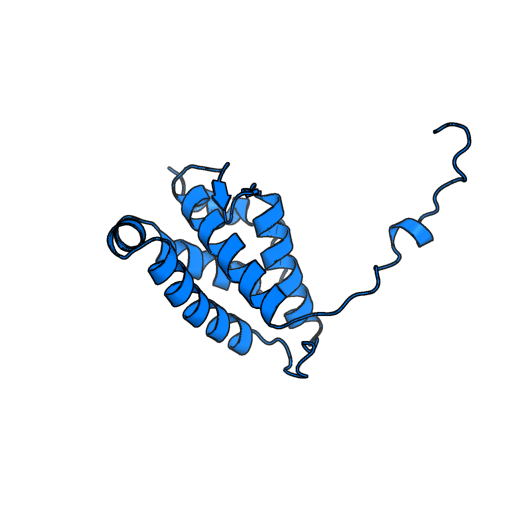 87 GLU A N 1
ATOM 672 C CA . GLU A 1 87 ? -9.485 -6.170 3.482 1.00 98.50 87 GLU A CA 1
ATOM 673 C C . GLU A 1 87 ? -9.423 -6.776 4.890 1.00 98.50 87 GLU A C 1
ATOM 675 O O . GLU A 1 87 ? -9.468 -6.042 5.876 1.00 98.50 87 GLU A O 1
ATOM 680 N N . THR A 1 88 ? -9.255 -8.100 4.985 1.00 98.50 88 THR A N 1
ATOM 681 C CA . THR A 1 88 ? -9.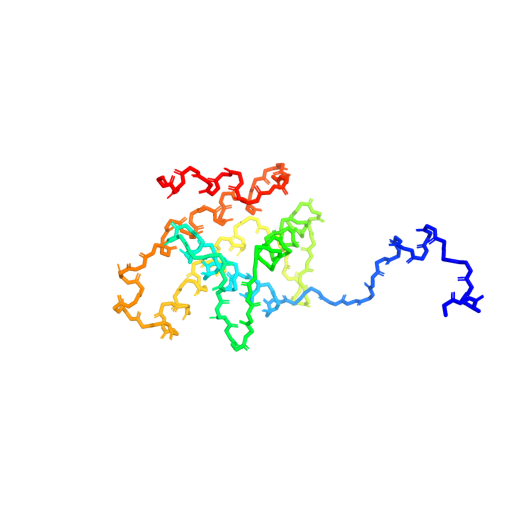044 -8.793 6.266 1.00 98.50 88 THR A CA 1
ATOM 682 C C . THR A 1 88 ? -7.750 -8.323 6.927 1.00 98.50 88 THR A C 1
ATOM 684 O O . THR A 1 88 ? -7.770 -7.879 8.073 1.00 98.50 88 THR A O 1
ATOM 687 N N . TYR A 1 89 ? -6.632 -8.346 6.196 1.00 98.69 89 TYR A N 1
ATOM 688 C CA . TYR A 1 89 ? -5.355 -7.869 6.728 1.00 98.69 89 TYR A CA 1
ATOM 689 C C . TYR A 1 89 ? -5.400 -6.383 7.074 1.00 98.69 89 TYR A C 1
ATOM 691 O O . TYR A 1 89 ? -4.872 -5.996 8.103 1.00 98.69 89 TYR A O 1
ATOM 699 N N . LEU A 1 90 ? -6.074 -5.545 6.286 1.00 98.69 90 LEU A N 1
ATOM 700 C CA . LEU A 1 90 ? -6.236 -4.130 6.604 1.00 98.69 90 LEU A CA 1
ATOM 701 C C . LEU A 1 90 ? -6.917 -3.928 7.963 1.00 98.69 90 LEU A C 1
ATOM 703 O O . LEU A 1 90 ? -6.442 -3.120 8.752 1.00 98.69 90 LEU A O 1
ATOM 707 N N . GLN A 1 91 ? -7.984 -4.672 8.262 1.00 98.50 91 GLN A N 1
ATOM 708 C CA . GLN A 1 91 ? -8.655 -4.595 9.564 1.00 98.50 91 GLN A CA 1
ATOM 709 C C . GLN A 1 91 ? -7.746 -5.053 10.710 1.00 98.50 91 GLN A C 1
ATOM 711 O O . GLN A 1 91 ? -7.688 -4.400 11.748 1.00 98.50 91 GLN A O 1
ATOM 716 N N . GLU A 1 92 ? -7.008 -6.145 10.517 1.00 98.69 92 GLU A N 1
ATOM 717 C CA . GLU A 1 92 ? -6.054 -6.642 11.513 1.00 98.69 92 GLU A CA 1
ATOM 718 C C . GLU A 1 92 ? -4.923 -5.633 11.767 1.00 98.69 92 GLU A C 1
ATOM 720 O O . GLU A 1 92 ? -4.595 -5.337 12.915 1.00 98.69 92 GLU A O 1
ATOM 725 N N . GLU A 1 93 ? -4.359 -5.050 10.710 1.00 98.62 93 GLU A N 1
ATOM 726 C CA . GLU A 1 93 ? -3.271 -4.078 10.812 1.00 98.62 93 GLU A CA 1
ATOM 727 C C . GLU A 1 93 ? -3.732 -2.717 11.357 1.00 98.62 93 GLU A C 1
ATOM 729 O O . GLU A 1 93 ? -2.940 -2.028 11.998 1.00 98.62 93 GLU A O 1
ATOM 734 N N . VAL A 1 94 ? -5.001 -2.335 11.175 1.00 98.31 94 VAL A N 1
ATOM 735 C CA . VAL A 1 94 ? -5.595 -1.172 11.859 1.00 98.31 94 VAL A CA 1
ATOM 736 C C . VAL A 1 94 ? -5.538 -1.360 13.376 1.00 98.31 94 VAL A C 1
ATOM 738 O O . VAL A 1 94 ? -5.128 -0.441 14.086 1.00 98.31 94 VAL A O 1
ATOM 741 N N . GLU A 1 95 ? -5.878 -2.548 13.881 1.00 98.31 95 GLU A N 1
ATOM 742 C CA . GLU A 1 95 ? -5.797 -2.847 15.316 1.00 98.31 95 GLU A CA 1
ATOM 743 C C . GLU A 1 95 ? -4.349 -2.864 15.823 1.00 98.31 95 GLU A C 1
ATOM 745 O O . GLU A 1 95 ? -4.079 -2.400 16.934 1.00 98.31 95 GLU A O 1
ATOM 750 N N . VAL A 1 96 ? -3.398 -3.335 15.009 1.00 98.19 96 VAL A N 1
ATOM 751 C CA . VAL A 1 96 ? -1.963 -3.254 15.332 1.00 98.19 96 VAL A CA 1
ATOM 752 C C . VAL A 1 96 ? -1.519 -1.795 15.435 1.00 98.19 96 VAL A C 1
ATOM 754 O O . VAL A 1 96 ? -0.972 -1.396 16.462 1.00 98.19 96 VAL A O 1
ATOM 757 N N . VAL A 1 97 ? -1.808 -0.970 14.425 1.00 97.62 97 VAL A N 1
ATOM 758 C CA . VAL A 1 97 ? -1.447 0.459 14.426 1.00 97.62 97 VAL A CA 1
ATOM 759 C C . VAL A 1 97 ? -2.088 1.179 15.608 1.00 97.62 97 VAL A C 1
ATOM 761 O O . VAL A 1 97 ? -1.423 1.966 16.277 1.00 97.62 97 VAL A O 1
ATOM 764 N N . LYS A 1 98 ? -3.348 0.871 15.929 1.00 97.62 98 LYS A N 1
ATOM 765 C CA . LYS A 1 98 ? -4.043 1.407 17.102 1.00 97.62 98 LYS A CA 1
ATOM 766 C C . LYS A 1 98 ? -3.298 1.109 18.409 1.00 97.62 98 LYS A C 1
ATOM 768 O O . LYS A 1 98 ? -3.183 1.992 19.261 1.00 97.62 98 LYS A O 1
ATOM 773 N N . GLN A 1 99 ? -2.768 -0.104 18.565 1.00 97.56 99 GLN A N 1
ATOM 774 C CA . GLN A 1 99 ? -1.953 -0.476 19.726 1.00 97.56 99 GLN A CA 1
ATOM 775 C C . GLN A 1 99 ? -0.593 0.237 19.737 1.00 97.56 99 GLN A C 1
ATOM 777 O O . GLN A 1 99 ? -0.145 0.659 20.801 1.00 97.56 99 GLN A O 1
ATOM 782 N N . GLU A 1 100 ? 0.046 0.397 18.576 1.00 95.81 100 GLU A N 1
ATOM 783 C CA . GLU A 1 100 ? 1.359 1.042 18.441 1.00 95.81 100 GLU A CA 1
ATOM 784 C C . GLU A 1 100 ? 1.318 2.549 18.735 1.00 95.81 100 GLU A C 1
ATOM 786 O O . GLU A 1 100 ? 2.179 3.064 19.449 1.00 95.81 100 GLU A O 1
ATOM 791 N N . VAL A 1 101 ? 0.318 3.262 18.206 1.00 95.06 101 VAL A N 1
ATOM 792 C CA . VAL A 1 101 ? 0.187 4.722 18.370 1.00 95.06 101 VAL A CA 1
ATOM 793 C C . VAL A 1 101 ? -0.514 5.115 19.673 1.00 95.06 101 VAL A C 1
ATOM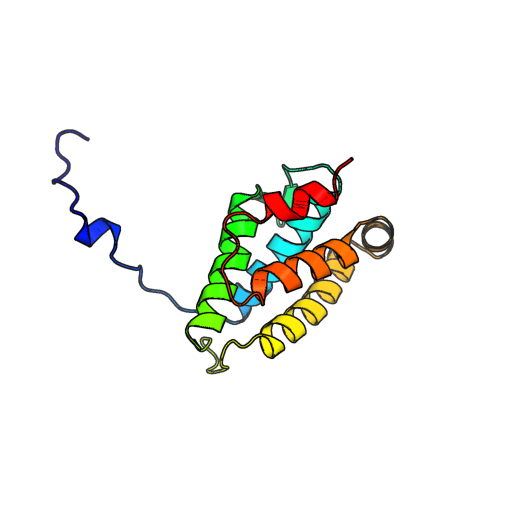 795 O O . VAL A 1 101 ? -0.355 6.242 20.144 1.00 95.06 101 VAL A O 1
ATOM 798 N N . GLY A 1 102 ? -1.269 4.188 20.267 1.00 96.88 102 GLY A N 1
ATOM 799 C CA . GLY A 1 102 ? -2.068 4.395 21.470 1.00 96.88 102 GLY A CA 1
ATOM 800 C C . GLY A 1 102 ? -3.474 4.941 21.193 1.00 96.88 102 GLY A C 1
ATOM 801 O O . GLY A 1 102 ? -3.711 5.672 20.230 1.00 96.88 102 GLY A O 1
ATOM 802 N N . GLU A 1 103 ? -4.414 4.612 22.087 1.00 95.25 103 GLU A N 1
ATOM 803 C CA . GLU A 1 103 ? -5.848 4.911 21.932 1.00 95.25 103 GLU A CA 1
ATOM 804 C C . GLU A 1 103 ? -6.128 6.403 21.703 1.00 95.25 103 GLU A C 1
ATOM 806 O O . GLU A 1 103 ? -6.903 6.754 20.820 1.00 95.25 103 GLU A O 1
ATOM 811 N N . GLU A 1 104 ? -5.478 7.289 22.461 1.00 95.94 104 GLU A N 1
ATOM 812 C CA . GLU A 1 104 ? -5.699 8.737 22.367 1.00 95.94 104 GLU A CA 1
ATOM 813 C C . GLU A 1 104 ? -5.293 9.287 20.991 1.00 95.94 104 GLU A C 1
ATOM 815 O O . GLU A 1 104 ? -6.057 10.019 20.362 1.00 95.94 104 GLU A O 1
ATOM 820 N N . ARG A 1 105 ? -4.120 8.886 20.477 1.00 95.38 105 ARG A N 1
ATOM 821 C CA . ARG A 1 105 ? -3.641 9.303 19.150 1.00 95.38 105 ARG A CA 1
ATOM 822 C C . ARG A 1 105 ? -4.489 8.713 18.032 1.00 95.38 105 ARG A C 1
ATOM 824 O O . ARG A 1 105 ? -4.696 9.388 17.022 1.00 95.38 105 ARG A O 1
ATOM 831 N N . TYR A 1 106 ? -4.947 7.475 18.201 1.00 96.38 106 TYR A N 1
ATOM 832 C CA . TYR A 1 106 ? -5.823 6.825 17.238 1.00 96.38 106 TYR A CA 1
ATOM 833 C C . TYR A 1 106 ? -7.168 7.555 17.141 1.00 96.38 106 TYR A C 1
ATOM 835 O O . TYR A 1 106 ? -7.575 7.933 16.047 1.00 96.38 106 TYR A O 1
ATOM 843 N N . GLN A 1 107 ? -7.813 7.832 18.280 1.00 94.94 107 GLN A N 1
ATOM 844 C CA . GLN A 1 107 ? -9.105 8.528 18.338 1.00 94.94 107 GLN A CA 1
ATOM 845 C C . GLN A 1 107 ? -9.032 9.986 17.872 1.00 94.94 107 GLN A C 1
ATOM 847 O O . GLN A 1 107 ? -9.990 10.493 17.296 1.00 94.94 107 GLN A O 1
ATOM 852 N N . ALA A 1 108 ? -7.915 10.670 18.129 1.00 95.12 108 ALA A N 1
ATOM 853 C CA . ALA A 1 108 ? -7.690 12.032 17.647 1.00 95.12 108 ALA A CA 1
ATOM 854 C C . ALA A 1 108 ? -7.278 12.092 16.163 1.00 95.12 108 ALA A C 1
ATOM 856 O O . ALA A 1 108 ? -7.249 13.177 15.583 1.00 95.12 108 ALA A O 1
ATOM 857 N N . GLY A 1 109 ? -6.903 10.952 15.576 1.00 95.50 109 GLY A N 1
ATOM 858 C CA . GLY A 1 109 ? -6.440 10.834 14.200 1.00 95.50 109 GLY A CA 1
ATOM 859 C C . GLY A 1 109 ? -7.549 10.551 13.194 1.00 95.50 109 GLY A C 1
ATOM 860 O O . GLY A 1 109 ? -8.705 10.326 13.544 1.00 95.50 109 GLY A O 1
ATOM 861 N N . ARG A 1 110 ? -7.167 10.497 11.917 1.00 97.12 110 ARG A N 1
ATOM 862 C CA . ARG A 1 110 ? -8.070 10.201 10.786 1.00 97.12 110 ARG A CA 1
ATOM 863 C C . ARG A 1 110 ? -7.893 8.770 10.252 1.00 97.12 110 ARG A C 1
ATOM 865 O O . ARG A 1 110 ? -8.010 8.526 9.054 1.00 97.12 110 ARG A O 1
ATOM 872 N N . PHE A 1 111 ? -7.581 7.807 11.126 1.00 97.38 111 PHE A N 1
ATOM 873 C CA . PHE A 1 111 ? -7.223 6.436 10.722 1.00 97.38 111 PHE A CA 1
ATOM 874 C C . PHE A 1 111 ? -8.357 5.682 10.020 1.00 97.38 111 PHE A C 1
ATOM 876 O O . PHE A 1 111 ? -8.096 4.922 9.091 1.00 97.38 111 PHE A O 1
ATOM 883 N N . GLU A 1 112 ? -9.612 5.909 10.416 1.00 96.81 112 GLU A N 1
ATOM 884 C CA . GLU A 1 112 ? -10.765 5.279 9.760 1.00 96.81 112 GLU A CA 1
ATOM 885 C C . GLU A 1 112 ? -10.908 5.741 8.303 1.00 96.81 112 GLU A C 1
ATOM 887 O O . GLU A 1 112 ? -11.089 4.925 7.400 1.00 96.81 112 GLU A O 1
ATOM 892 N N . GLU A 1 113 ? -10.763 7.043 8.056 1.00 97.12 113 GLU A N 1
ATOM 893 C CA . GLU A 1 113 ? -10.803 7.618 6.710 1.00 97.12 113 GLU A CA 1
ATOM 894 C C . GLU A 1 113 ? -9.600 7.167 5.878 1.00 97.12 113 GLU A C 1
ATOM 896 O O . GLU A 1 113 ? -9.746 6.820 4.704 1.00 97.12 113 GLU A O 1
ATOM 901 N N . ALA A 1 114 ? -8.419 7.087 6.496 1.00 97.38 114 ALA A N 1
ATOM 902 C CA . ALA A 1 114 ? -7.219 6.571 5.852 1.00 97.38 114 ALA A CA 1
ATOM 903 C C . ALA A 1 114 ? -7.379 5.104 5.425 1.00 97.38 114 ALA A C 1
ATOM 905 O O . ALA A 1 114 ? -7.042 4.755 4.292 1.00 97.38 114 ALA A O 1
ATOM 906 N N . ALA A 1 115 ? -7.954 4.255 6.284 1.00 98.00 115 ALA A N 1
ATOM 907 C CA . ALA A 1 115 ? -8.241 2.861 5.960 1.00 98.00 115 ALA A CA 1
ATOM 908 C C . ALA A 1 115 ? -9.262 2.747 4.817 1.00 98.00 115 ALA A C 1
ATOM 910 O O . ALA A 1 115 ? -9.060 1.970 3.883 1.00 98.00 115 ALA A O 1
ATOM 911 N N . GLN A 1 116 ? -10.325 3.557 4.834 1.00 97.44 116 GLN A N 1
ATOM 912 C CA . GLN A 1 116 ? -11.318 3.590 3.755 1.00 97.44 116 GLN A CA 1
ATOM 913 C C . GLN A 1 116 ? -10.708 4.029 2.418 1.00 97.44 116 GLN A C 1
ATOM 915 O O . GLN A 1 116 ? -10.962 3.401 1.385 1.00 97.44 116 GLN A O 1
ATOM 920 N N . LEU A 1 117 ? -9.879 5.077 2.424 1.00 96.62 117 LEU A N 1
ATOM 921 C CA . LEU A 1 117 ? -9.188 5.553 1.229 1.00 96.62 117 LEU A CA 1
ATOM 922 C C . LEU A 1 117 ? -8.212 4.495 0.702 1.00 96.62 117 LEU A C 1
ATOM 924 O O . LEU A 1 117 ? -8.227 4.186 -0.491 1.00 96.62 117 LEU A O 1
ATOM 928 N N . MET A 1 118 ? -7.417 3.884 1.582 1.00 97.56 118 MET A N 1
ATOM 929 C CA . MET A 1 118 ? -6.500 2.810 1.207 1.00 97.56 118 MET A CA 1
ATOM 930 C C . MET A 1 118 ? -7.243 1.615 0.602 1.00 97.56 118 MET A C 1
ATOM 932 O O . MET A 1 118 ? -6.819 1.096 -0.436 1.00 97.56 118 MET A O 1
ATOM 936 N N . ALA A 1 119 ? -8.366 1.211 1.203 1.00 97.81 119 ALA A N 1
ATOM 937 C CA . ALA A 1 119 ? -9.195 0.129 0.694 1.00 97.81 119 ALA A CA 1
ATOM 938 C C . ALA A 1 119 ? -9.698 0.436 -0.715 1.00 97.81 119 ALA A C 1
ATOM 940 O O . ALA A 1 119 ? -9.434 -0.328 -1.641 1.00 97.81 119 ALA A O 1
ATOM 941 N N . LYS A 1 120 ? -10.314 1.610 -0.899 1.00 96.50 120 LYS A N 1
ATOM 942 C CA . LYS A 1 120 ? -10.825 2.077 -2.194 1.00 96.50 120 LYS A CA 1
ATOM 943 C C . LYS A 1 120 ? -9.752 2.058 -3.287 1.00 96.50 120 LYS A C 1
ATOM 945 O O . LYS A 1 120 ? -10.030 1.646 -4.410 1.00 96.50 120 LYS A O 1
ATOM 950 N N . LEU A 1 121 ? -8.538 2.514 -2.979 1.00 95.44 121 LEU A N 1
ATOM 951 C CA . LEU A 1 121 ? -7.450 2.594 -3.958 1.00 95.44 121 LEU A CA 1
ATOM 952 C C . LEU A 1 121 ? -6.846 1.233 -4.297 1.00 95.44 121 LEU A C 1
ATOM 954 O O . LEU A 1 121 ? -6.457 1.007 -5.441 1.00 95.44 121 LEU A O 1
ATOM 958 N N . THR A 1 122 ? -6.752 0.342 -3.313 1.00 97.50 122 THR A N 1
ATOM 959 C CA . THR A 1 122 ? -6.066 -0.947 -3.467 1.00 97.50 122 THR A CA 1
ATOM 960 C C . THR A 1 122 ? -6.979 -2.012 -4.077 1.00 97.50 122 THR A C 1
ATOM 962 O O . THR A 1 122 ? -6.494 -2.916 -4.753 1.00 97.50 122 THR A O 1
ATOM 965 N N . THR A 1 123 ? -8.300 -1.903 -3.897 1.00 97.25 123 THR A N 1
ATOM 966 C CA . THR A 1 123 ? -9.282 -2.875 -4.411 1.00 97.25 123 THR A CA 1
ATOM 967 C C . THR A 1 123 ? -10.022 -2.413 -5.673 1.00 97.25 123 THR A C 1
ATOM 969 O O . THR A 1 123 ? -10.886 -3.139 -6.174 1.00 97.25 123 THR A O 1
ATOM 972 N N . SER A 1 124 ? -9.678 -1.243 -6.220 1.00 95.94 124 SER A N 1
ATOM 973 C CA . SER A 1 124 ? -10.188 -0.745 -7.506 1.00 95.94 124 SER A CA 1
ATOM 974 C C . SER A 1 124 ? -9.814 -1.671 -8.672 1.00 95.94 124 SER A C 1
ATOM 976 O O . SER A 1 124 ? -8.734 -2.259 -8.684 1.00 95.94 124 SER A O 1
ATOM 978 N N . ASP A 1 125 ? -10.689 -1.785 -9.674 1.00 93.75 125 ASP A N 1
ATOM 979 C CA . ASP A 1 125 ? -10.416 -2.574 -10.886 1.00 93.75 125 ASP A CA 1
ATOM 980 C C . ASP A 1 125 ? -9.344 -1.921 -11.775 1.00 93.75 125 ASP A C 1
ATOM 982 O O . ASP A 1 125 ? -8.560 -2.611 -12.425 1.00 93.75 125 ASP A O 1
ATOM 986 N N . GLU A 1 126 ? -9.275 -0.588 -11.765 1.00 95.00 126 GLU A N 1
ATOM 987 C CA . GLU A 1 126 ? -8.222 0.183 -12.425 1.00 95.00 126 GLU A CA 1
ATOM 988 C C . GLU A 1 126 ? -7.220 0.707 -11.395 1.00 95.00 126 GLU A C 1
ATOM 990 O O . GLU A 1 126 ? -7.601 1.182 -10.319 1.00 95.00 126 GLU A O 1
ATOM 995 N N . LEU A 1 127 ? -5.930 0.657 -11.739 1.00 94.25 127 LEU A N 1
ATOM 996 C CA . LEU A 1 127 ? -4.887 1.258 -10.919 1.00 94.25 127 LEU A CA 1
ATOM 997 C C . LEU A 1 127 ? -4.962 2.781 -11.050 1.00 94.25 127 LEU A C 1
ATOM 999 O O . LEU A 1 127 ? -4.530 3.348 -12.051 1.00 94.25 127 LEU A O 1
ATOM 1003 N N . THR A 1 128 ? -5.466 3.453 -10.016 1.00 91.81 128 THR A N 1
ATOM 1004 C CA . THR A 1 128 ? -5.406 4.917 -9.926 1.00 91.81 128 THR A CA 1
ATOM 1005 C C . THR A 1 128 ? -3.955 5.379 -10.056 1.00 91.81 128 THR A C 1
ATOM 1007 O O . THR A 1 128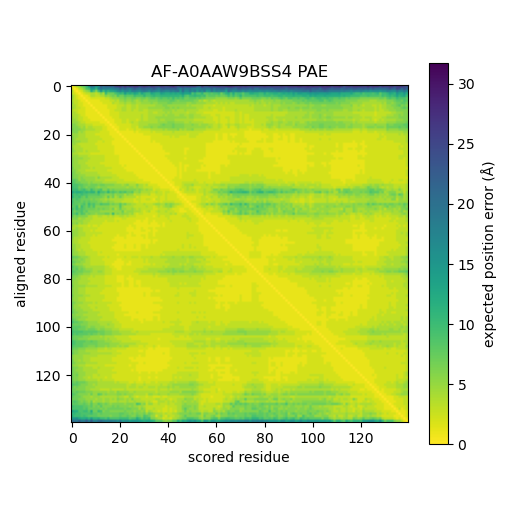 ? -3.087 4.834 -9.376 1.00 91.81 128 THR A O 1
ATOM 1010 N N . ASN A 1 129 ? -3.684 6.389 -10.887 1.00 89.75 129 ASN A N 1
ATOM 1011 C CA . ASN A 1 129 ? -2.313 6.849 -11.143 1.00 89.75 129 ASN A CA 1
ATOM 1012 C C . ASN A 1 129 ? -1.617 7.372 -9.880 1.00 89.75 129 ASN A C 1
ATOM 1014 O O . ASN A 1 129 ? -0.465 7.030 -9.641 1.00 89.75 129 ASN A O 1
ATOM 1018 N N . PHE A 1 130 ? -2.327 8.163 -9.071 1.00 92.62 130 PHE A N 1
ATOM 1019 C CA . PHE A 1 130 ? -1.788 8.767 -7.853 1.00 92.62 130 PHE A CA 1
ATOM 1020 C C . PHE A 1 130 ? -2.825 8.741 -6.731 1.00 92.62 130 PHE A C 1
ATOM 1022 O O . PHE A 1 130 ? -3.961 9.172 -6.942 1.00 92.62 130 PHE A O 1
ATOM 1029 N N . LEU A 1 131 ? -2.436 8.283 -5.541 1.00 90.12 131 LEU A N 1
ATOM 1030 C CA . LEU A 1 131 ? -3.254 8.310 -4.324 1.00 90.12 131 LEU A CA 1
ATOM 1031 C C . LEU A 1 131 ? -3.599 9.739 -3.908 1.00 90.12 131 LEU A C 1
ATOM 1033 O O . LEU A 1 131 ? -4.648 9.977 -3.316 1.00 90.12 131 LEU A O 1
ATOM 1037 N N . THR A 1 132 ? -2.732 10.695 -4.246 1.00 87.81 132 THR A N 1
ATOM 1038 C CA . THR A 1 132 ? -2.903 12.099 -3.874 1.00 87.81 132 THR A CA 1
ATOM 1039 C C . THR A 1 132 ? -4.115 12.719 -4.548 1.00 87.81 132 THR A C 1
ATOM 1041 O O . THR A 1 132 ? -4.790 13.507 -3.910 1.00 87.81 132 THR A O 1
ATOM 1044 N N . VAL A 1 133 ? -4.459 12.337 -5.784 1.00 88.94 133 VAL A N 1
ATOM 1045 C CA . VAL A 1 133 ? -5.615 12.903 -6.506 1.00 88.94 133 VAL A CA 1
ATOM 1046 C C . VAL A 1 133 ? -6.930 12.721 -5.729 1.00 88.94 133 VAL A C 1
ATOM 1048 O O . VAL A 1 133 ? -7.565 13.726 -5.439 1.00 88.94 133 VAL A O 1
ATOM 1051 N N . PRO A 1 134 ? -7.338 11.500 -5.332 1.00 86.69 134 PRO A N 1
ATOM 1052 C CA . PRO A 1 134 ? -8.498 11.317 -4.459 1.00 86.69 134 PRO A CA 1
ATOM 1053 C C . PRO A 1 134 ? -8.230 11.716 -3.003 1.00 86.69 134 PRO A C 1
ATOM 1055 O O . PRO A 1 134 ? -9.177 11.982 -2.272 1.00 86.69 134 PRO A O 1
ATOM 1058 N N . GLY A 1 135 ? -6.970 11.745 -2.562 1.00 83.38 135 GLY A N 1
ATOM 1059 C CA . GLY A 1 135 ? -6.607 12.265 -1.245 1.00 83.38 135 GLY A CA 1
ATOM 1060 C C . GLY A 1 135 ? -6.885 13.763 -1.110 1.00 83.38 135 GLY A C 1
ATOM 1061 O O . GLY A 1 135 ? -7.334 14.196 -0.056 1.00 83.38 135 GLY A O 1
ATOM 1062 N N . TYR A 1 136 ? -6.666 14.553 -2.164 1.00 88.12 136 TYR A N 1
ATOM 1063 C CA . TYR A 1 136 ? -6.840 16.010 -2.152 1.00 88.12 136 TYR A CA 1
ATOM 1064 C C . TYR A 1 136 ? -8.258 16.436 -1.760 1.00 88.12 136 TYR A C 1
ATOM 1066 O O . TYR A 1 136 ? -8.405 17.489 -1.156 1.00 88.12 136 TYR A O 1
ATOM 1074 N N . ASP A 1 137 ? -9.271 15.603 -2.015 1.00 88.69 137 ASP A N 1
ATOM 1075 C CA . ASP A 1 137 ? -10.658 15.851 -1.596 1.00 88.69 137 ASP A CA 1
ATOM 1076 C C . ASP A 1 137 ? -10.835 15.880 -0.058 1.00 88.69 137 ASP A C 1
ATOM 1078 O O . ASP A 1 137 ? -11.872 16.320 0.433 1.00 88.69 137 ASP A O 1
ATOM 1082 N N . TYR A 1 138 ? -9.847 15.397 0.706 1.00 87.44 138 TYR A N 1
ATOM 1083 C CA . TYR A 1 138 ? -9.832 15.384 2.176 1.00 87.44 138 TYR A CA 1
ATOM 1084 C C . TYR A 1 138 ? -9.086 16.577 2.787 1.00 87.44 138 TYR A C 1
ATOM 1086 O O . TYR A 1 138 ? -9.036 16.684 4.019 1.00 87.44 138 TYR A O 1
ATOM 1094 N N . LEU A 1 139 ? -8.477 17.419 1.949 1.00 84.69 139 LEU A N 1
ATOM 1095 C CA . LEU A 1 139 ? -7.761 18.626 2.342 1.00 84.69 139 LEU A CA 1
ATOM 1096 C C . LEU A 1 139 ? -8.634 19.852 2.046 1.00 84.69 139 LEU A C 1
ATOM 1098 O O . LEU A 1 139 ? -9.223 19.939 0.969 1.00 84.69 139 LEU A O 1
ATOM 1102 N N . ASP A 1 140 ? -8.691 20.787 2.995 1.00 73.44 140 ASP A N 1
ATOM 1103 C CA . ASP A 1 140 ? -9.352 22.091 2.829 1.00 73.44 140 ASP A CA 1
ATOM 1104 C C . ASP A 1 140 ? -8.479 23.101 2.058 1.00 73.44 140 ASP A C 1
ATOM 1106 O O . ASP A 1 140 ? -7.243 23.136 2.290 1.00 73.44 140 ASP A O 1
#

Nearest PDB structures (foldseek):
  3cv2-assembly1_A  TM=9.851E-01  e=7.068E-16  Escherichia coli
  3cux-assembly1_A  TM=9.469E-01  e=3.986E-10  Bacillus anthracis

Sequence (140 aa):
RSEDAPITAAELLEPCDGERTEEGMRHNIRVALQYIEAWISGNGCVPIYGLMEDAATAEISRASIWQWIQHGKSLDNGQQVTKALFETYLQEEVEVVKQEVGEERYQAGRFEEAAQLMAKLTTSDELTNFLTVPGYDYLD

Mean predicted aligned error: 3.54 Å

Foldseek 3Di:
DVPDDDDDPCNVPDDDDDFAAPVLLLVLLLVLLQQLQCVLVVDQFDQDPNDTDGQVSNLCSLVVLLVQQLVQHAGPVRDTRHLVVSLVSNVVSLVVNCVVCDVVCSVVIPSVVSSVLSSCQNRDPDRDPGSVVVSCVSHD

Solvent-accessible surface area (backbone atoms only — not comparable to full-atom values): 8146 Å² total; per-residue (Å²): 123,94,81,60,76,88,84,50,74,64,72,73,66,57,78,79,89,84,80,50,41,64,68,58,53,51,48,31,46,47,52,26,36,56,47,44,21,37,37,52,69,76,38,68,73,37,80,52,99,89,40,81,41,45,66,67,58,34,50,52,32,40,51,52,53,29,51,32,37,76,67,61,34,54,32,74,88,63,52,64,40,37,62,68,54,51,54,50,50,49,57,54,38,50,56,51,49,35,64,74,65,30,66,68,55,43,72,76,45,48,49,70,60,19,47,52,52,51,48,56,58,36,60,43,94,60,82,68,93,54,73,59,68,75,41,51,79,60,52,134